Protein AF-A0A753CEM0-F1 (afdb_monomer)

Sequence (75 aa):
MSTVYHRPADPSGDDSYVRPLFADRCQAGFPSPATDYAEQELDLNSYCISRPAATFFLRASGESMNQAGVQNGDL

InterPro domains:
  IPR015927 Peptidase S24/S26A/S26B/S26C [PF00717] (20-75)
  IPR036286 LexA/Signal peptidase-like superfamily [SSF51306] (20-75)
  IPR050077 LexA repressor [PTHR33516] (20-75)

Mean predicted aligned error: 18.06 Å

Radius of gyration: 33.33 Å; Cα contacts (8 Å, |Δi|>4): 28; chains: 1; bounding box: 49×23×88 Å

Foldseek 3Di:
DDDDDDDPDDPPDPVPPPDDDPPDDDPPDDPPPCPVVPPPPDDPCVVVPPDVVPDDDDADADDPCVVVVRDHGHD

Structure (mmCIF, N/CA/C/O backbone):
data_AF-A0A753CEM0-F1
#
_entry.id   AF-A0A753CEM0-F1
#
loop_
_atom_site.group_PDB
_atom_site.id
_atom_site.type_symbol
_atom_site.label_atom_id
_atom_site.label_alt_id
_atom_site.label_comp_id
_atom_site.label_asym_id
_atom_site.label_entity_id
_atom_site.label_seq_id
_atom_site.pdbx_PDB_ins_code
_atom_site.Cartn_x
_atom_site.Cartn_y
_atom_site.Cartn_z
_atom_site.occupancy
_atom_site.B_iso_or_equiv
_atom_site.auth_seq_id
_atom_site.auth_comp_id
_atom_site.auth_asym_id
_atom_site.auth_atom_id
_atom_site.pdbx_PDB_model_num
ATOM 1 N N . MET A 1 1 ? -32.544 -9.514 50.409 1.00 43.97 1 MET A N 1
ATOM 2 C CA . MET A 1 1 ? -32.756 -9.179 51.834 1.00 43.97 1 MET A CA 1
ATOM 3 C C . MET A 1 1 ? -31.391 -8.998 52.487 1.00 43.97 1 MET A C 1
ATOM 5 O O . MET A 1 1 ? -30.805 -9.983 52.906 1.00 43.97 1 MET A O 1
ATOM 9 N N . SER A 1 2 ? -30.848 -7.776 52.483 1.00 35.69 2 SER A N 1
ATOM 10 C CA . SER A 1 2 ? -29.597 -7.447 53.183 1.00 35.69 2 SER A CA 1
ATOM 11 C C . SER A 1 2 ? -29.946 -6.551 54.365 1.00 35.69 2 SER A C 1
ATOM 13 O O . SER A 1 2 ? -30.500 -5.468 54.182 1.00 35.69 2 SER A O 1
ATOM 15 N N . THR A 1 3 ? -29.710 -7.053 55.570 1.00 45.44 3 THR A N 1
ATOM 16 C CA . THR A 1 3 ? -29.967 -6.348 56.824 1.00 45.44 3 THR A CA 1
ATOM 17 C C . THR A 1 3 ? -28.797 -5.406 57.085 1.00 45.44 3 THR A C 1
ATOM 19 O O . THR A 1 3 ? -27.698 -5.852 57.409 1.00 45.44 3 THR A O 1
ATOM 22 N N . VAL A 1 4 ? -29.014 -4.100 56.922 1.00 58.94 4 VAL A N 1
ATOM 23 C CA . VAL A 1 4 ? -28.037 -3.072 57.303 1.00 58.94 4 VAL A CA 1
ATOM 24 C C . VAL A 1 4 ? -27.992 -3.013 58.831 1.00 58.94 4 VAL A C 1
ATOM 26 O O . VAL A 1 4 ? -28.970 -2.640 59.476 1.00 58.94 4 VAL A O 1
ATOM 29 N N . TYR A 1 5 ? -26.865 -3.413 59.419 1.00 48.31 5 TYR A N 1
ATOM 30 C CA . TYR A 1 5 ? -26.601 -3.249 60.847 1.00 48.31 5 TYR A CA 1
ATOM 31 C C . TYR A 1 5 ? -26.433 -1.756 61.166 1.00 48.31 5 TYR A C 1
ATOM 33 O O . TYR A 1 5 ? -25.364 -1.191 60.949 1.00 48.31 5 TYR A O 1
ATOM 41 N N . HIS A 1 6 ? -27.465 -1.115 61.715 1.00 47.72 6 HIS A N 1
ATOM 42 C CA . HIS A 1 6 ? -27.288 0.148 62.428 1.00 47.72 6 HIS A CA 1
ATOM 43 C C . HIS A 1 6 ? -26.804 -0.157 63.848 1.00 47.72 6 HIS A C 1
ATOM 45 O O . HIS A 1 6 ? -27.541 -0.710 64.664 1.00 47.72 6 HIS A O 1
ATOM 51 N N . ARG A 1 7 ? -25.546 0.183 64.144 1.00 57.31 7 ARG A N 1
ATOM 52 C CA . ARG A 1 7 ? -25.054 0.241 65.525 1.00 57.31 7 ARG A CA 1
ATOM 53 C C . ARG A 1 7 ? -25.692 1.456 66.223 1.00 57.31 7 ARG A C 1
ATOM 55 O O . ARG A 1 7 ? -25.788 2.507 65.587 1.00 57.31 7 ARG A O 1
ATOM 62 N N . PRO A 1 8 ? -26.119 1.345 67.492 1.00 52.41 8 PRO A N 1
ATOM 63 C CA . PRO A 1 8 ? -26.549 2.505 68.260 1.00 52.41 8 PRO A CA 1
ATOM 64 C C . PRO A 1 8 ? -25.344 3.416 68.520 1.00 52.41 8 PRO A C 1
ATOM 66 O O . PRO A 1 8 ? -24.243 2.924 68.768 1.00 52.41 8 PRO A O 1
ATOM 69 N N . ALA A 1 9 ? -25.555 4.728 68.415 1.00 52.66 9 ALA A N 1
ATOM 70 C CA . ALA A 1 9 ? -24.519 5.739 68.590 1.00 52.66 9 ALA A CA 1
ATOM 71 C C . ALA A 1 9 ? -23.980 5.729 70.031 1.00 52.66 9 ALA A C 1
ATOM 73 O O . ALA A 1 9 ? -24.749 5.841 70.986 1.00 52.66 9 ALA A O 1
ATOM 74 N N . ASP A 1 10 ? -22.664 5.582 70.168 1.00 53.91 10 ASP A N 1
ATOM 75 C CA . ASP A 1 10 ? -21.939 5.773 71.424 1.00 53.91 10 ASP A CA 1
ATOM 76 C C . ASP A 1 10 ? -21.859 7.287 71.720 1.00 53.91 10 ASP A C 1
ATOM 78 O O . ASP A 1 10 ? -21.496 8.051 70.822 1.00 53.91 10 ASP A O 1
ATOM 82 N N . PRO A 1 11 ? -22.238 7.768 72.920 1.00 55.28 11 PRO A N 1
ATOM 83 C CA . PRO A 1 11 ? -22.227 9.194 73.249 1.00 55.28 11 PRO A CA 1
ATOM 84 C C . PRO A 1 11 ? -20.826 9.794 73.479 1.00 55.28 11 PRO A C 1
ATOM 86 O O . PRO A 1 11 ? -20.730 10.995 73.738 1.00 55.28 11 PRO A O 1
ATOM 89 N N . SER A 1 12 ? -19.734 9.027 73.389 1.00 57.09 12 SER A N 1
ATOM 90 C CA . SER A 1 12 ? -18.382 9.601 73.373 1.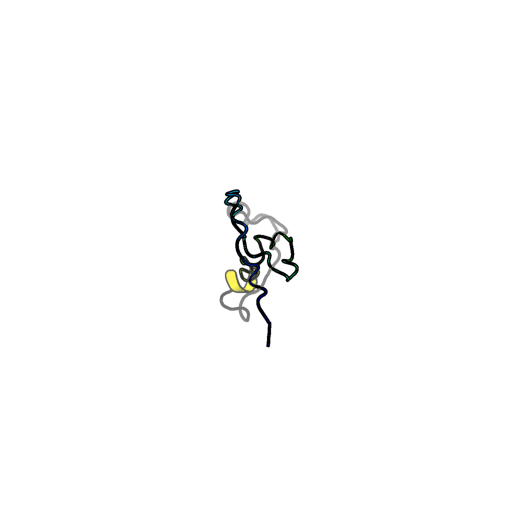00 57.09 12 SER A CA 1
ATOM 91 C C . SER A 1 12 ? -18.025 10.084 71.963 1.00 57.09 12 SER A C 1
ATOM 93 O O . SER A 1 12 ? -17.706 9.281 71.089 1.00 57.09 12 SER A O 1
ATOM 95 N N . GLY A 1 13 ? -18.119 11.399 71.747 1.00 54.25 13 GLY A N 1
ATOM 96 C CA . GLY A 1 13 ? -17.950 12.074 70.457 1.00 54.25 13 GLY A CA 1
ATOM 97 C C . GLY A 1 13 ? -16.560 11.951 69.832 1.00 54.25 13 GLY A C 1
ATOM 98 O O . GLY A 1 13 ? -15.776 12.896 69.869 1.00 54.25 13 GLY A O 1
ATOM 99 N N . ASP A 1 14 ? -16.304 10.817 69.194 1.00 56.31 14 ASP A N 1
ATOM 100 C CA . ASP A 1 14 ? -15.345 10.707 68.104 1.00 56.31 14 ASP A CA 1
ATOM 101 C C . ASP A 1 14 ? -16.152 10.538 66.813 1.00 56.31 14 ASP A C 1
ATOM 103 O O . ASP A 1 14 ? -16.708 9.468 66.541 1.00 56.31 14 ASP A O 1
ATOM 107 N N . ASP A 1 15 ? -16.300 11.637 66.067 1.00 56.59 15 ASP A N 1
ATOM 108 C CA . ASP A 1 15 ? -17.129 11.771 64.860 1.00 56.59 15 ASP A CA 1
ATOM 109 C C . ASP A 1 15 ? -16.455 11.052 63.674 1.00 56.59 15 ASP A C 1
ATOM 111 O O . ASP A 1 15 ? -16.081 11.614 62.640 1.00 56.59 15 ASP A O 1
ATOM 115 N N . SER A 1 16 ? -16.210 9.761 63.882 1.00 58.88 16 SER A N 1
ATOM 116 C CA . SER A 1 16 ? -15.573 8.852 62.951 1.00 58.88 16 SER A CA 1
ATOM 117 C C . SER A 1 16 ? -16.544 8.590 61.805 1.00 58.88 16 SER A C 1
ATOM 119 O O . SER A 1 16 ? -17.402 7.712 61.852 1.00 58.88 16 SER A O 1
ATOM 121 N N . TYR A 1 17 ? -16.424 9.410 60.760 1.00 60.16 17 TYR A N 1
ATOM 122 C CA . TYR A 1 17 ? -17.155 9.275 59.503 1.00 60.16 17 TYR A CA 1
ATOM 123 C C . TYR A 1 17 ? -17.153 7.815 59.032 1.00 60.16 17 TYR A C 1
ATOM 125 O O . TYR A 1 17 ? -16.151 7.313 58.509 1.00 60.16 17 TYR A O 1
ATOM 133 N N . VAL A 1 18 ? -18.294 7.139 59.192 1.00 60.47 18 VAL A N 1
ATOM 134 C CA . VAL A 1 18 ? -18.501 5.767 58.725 1.00 60.47 18 VAL A CA 1
ATOM 135 C C . VAL A 1 18 ? -18.618 5.818 57.204 1.00 60.47 18 VAL A C 1
ATOM 137 O O . VAL A 1 18 ? -19.700 5.970 56.640 1.00 60.47 18 VAL A O 1
ATOM 140 N N . ARG A 1 19 ? -17.479 5.778 56.509 1.00 59.91 19 ARG A N 1
ATOM 141 C CA . ARG A 1 19 ? -17.466 5.695 55.048 1.00 59.91 19 ARG A CA 1
ATOM 142 C C . ARG A 1 19 ? -17.887 4.281 54.640 1.00 59.91 19 ARG A C 1
ATOM 144 O O . ARG A 1 19 ? -17.285 3.328 55.137 1.00 59.91 19 ARG A O 1
ATOM 151 N N . PRO A 1 20 ? -18.897 4.122 53.766 1.00 65.75 20 PRO A N 1
ATOM 152 C CA . PRO A 1 20 ? -19.319 2.807 53.308 1.00 65.75 20 PRO A CA 1
ATOM 153 C C . PRO A 1 20 ? -18.126 2.092 52.672 1.00 65.75 20 PRO A C 1
ATOM 155 O O . PRO A 1 20 ? -17.547 2.559 51.691 1.00 65.75 20 PRO A O 1
ATOM 158 N N . LEU A 1 21 ? -17.732 0.973 53.277 1.00 61.25 21 LEU A N 1
ATOM 159 C CA . LEU A 1 21 ? -16.715 0.092 52.732 1.00 61.25 21 LEU A CA 1
ATOM 160 C C . LEU A 1 21 ? -17.396 -0.773 51.674 1.00 61.25 21 LEU A C 1
ATOM 162 O O . LEU A 1 21 ? -18.291 -1.558 51.993 1.00 61.25 21 LEU A O 1
ATOM 166 N N . PHE A 1 22 ? -17.007 -0.607 50.412 1.00 64.88 22 PHE A N 1
ATOM 167 C CA . PHE A 1 22 ? -17.487 -1.477 49.345 1.00 64.88 22 PHE A CA 1
ATOM 168 C C . PHE A 1 22 ? -17.063 -2.920 49.656 1.00 64.88 22 PHE A C 1
ATOM 170 O O . PHE A 1 22 ? -15.880 -3.203 49.828 1.00 64.88 22 PHE A O 1
ATOM 177 N N . ALA A 1 23 ? -18.046 -3.817 49.780 1.00 67.25 23 ALA A N 1
ATOM 178 C CA . ALA A 1 23 ? -17.819 -5.234 50.073 1.00 67.25 23 ALA A CA 1
ATOM 179 C C . ALA 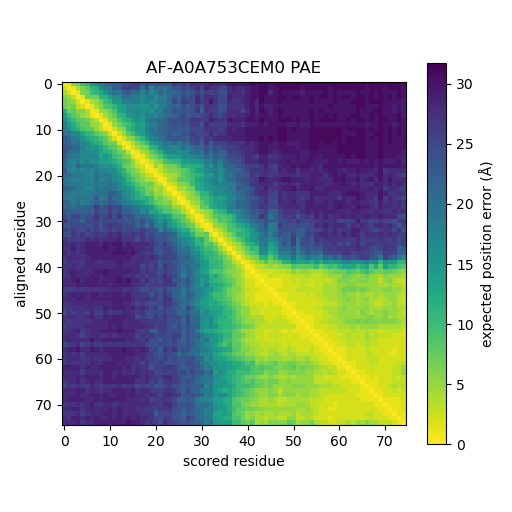A 1 23 ? -17.253 -6.004 48.867 1.00 67.25 23 ALA A C 1
ATOM 181 O O . ALA A 1 23 ? -16.713 -7.098 49.031 1.00 67.25 23 ALA A O 1
ATOM 182 N N . ASP A 1 24 ? -17.371 -5.426 47.670 1.00 63.34 24 ASP A N 1
ATOM 183 C CA . ASP A 1 24 ? -16.845 -5.998 46.440 1.00 63.34 24 ASP A CA 1
ATOM 184 C C . ASP A 1 24 ? -15.388 -5.607 46.207 1.00 63.34 24 ASP A C 1
ATOM 186 O O . ASP A 1 24 ? -14.956 -4.478 46.457 1.00 63.34 24 ASP A O 1
ATOM 190 N N . ARG A 1 25 ? -14.618 -6.560 45.676 1.00 61.88 25 ARG A N 1
ATOM 191 C CA . ARG A 1 25 ? -13.240 -6.311 45.257 1.00 61.88 25 ARG A CA 1
ATOM 192 C C . ARG A 1 25 ? -13.268 -5.459 43.990 1.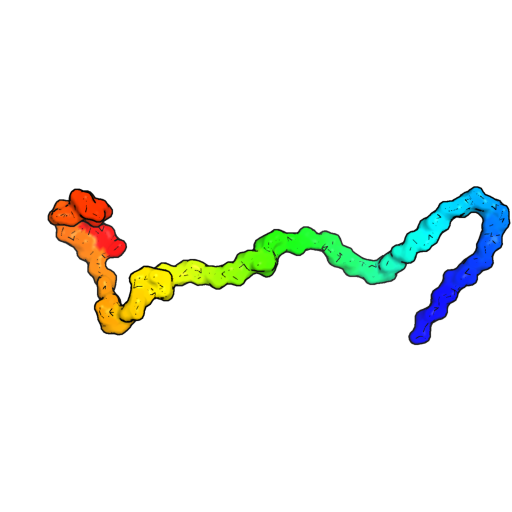00 61.88 25 ARG A C 1
ATOM 194 O O . ARG A 1 25 ? -13.501 -5.977 42.904 1.00 61.88 25 ARG A O 1
ATOM 201 N N . CYS A 1 26 ? -13.001 -4.162 44.119 1.00 55.41 26 CYS A N 1
ATOM 202 C CA . CYS A 1 26 ? -12.713 -3.321 42.961 1.00 55.41 26 CYS A CA 1
ATOM 203 C C . CYS A 1 26 ? -11.412 -3.828 42.321 1.00 55.41 26 CYS A C 1
ATOM 205 O O . CYS A 1 26 ? -10.392 -3.942 43.008 1.00 55.41 26 CYS A O 1
ATOM 207 N N . GLN A 1 27 ? -11.441 -4.194 41.037 1.00 57.72 27 GLN A N 1
ATOM 208 C CA . GLN A 1 27 ? -10.226 -4.552 40.308 1.00 57.72 27 GLN A CA 1
ATOM 209 C C . GLN A 1 27 ? -9.295 -3.332 40.311 1.00 57.72 27 GLN A C 1
ATOM 211 O O . GLN A 1 27 ? -9.520 -2.361 39.596 1.00 57.72 27 GLN A O 1
ATOM 216 N N . ALA A 1 28 ? -8.243 -3.376 41.128 1.00 56.53 28 ALA A N 1
ATOM 217 C CA . ALA A 1 28 ? -7.147 -2.418 41.078 1.00 56.53 28 ALA A CA 1
ATOM 218 C C . ALA A 1 28 ? -6.260 -2.754 39.871 1.00 56.53 28 ALA A C 1
ATOM 220 O O . ALA A 1 28 ? -5.175 -3.314 40.002 1.00 56.53 28 ALA A O 1
ATOM 221 N N . GLY A 1 29 ? -6.778 -2.483 38.679 1.00 55.03 29 GLY A N 1
ATOM 222 C CA . GLY A 1 29 ? -6.040 -2.517 37.428 1.00 55.03 29 GLY A CA 1
ATOM 223 C C . GLY A 1 29 ? -6.134 -1.141 36.797 1.00 55.03 29 GLY A C 1
ATOM 224 O O . GLY A 1 29 ? -7.211 -0.555 36.764 1.00 55.03 29 GLY A O 1
ATOM 225 N N . PHE A 1 30 ? -5.015 -0.608 36.319 1.00 54.97 30 PHE A N 1
ATOM 226 C CA . PHE A 1 30 ? -5.048 0.540 35.424 1.00 54.97 30 PHE A CA 1
ATOM 227 C C . PHE A 1 30 ? -5.768 0.066 34.154 1.00 54.97 30 PHE A C 1
ATOM 229 O O . PHE A 1 30 ? -5.224 -0.822 33.486 1.00 54.97 30 PHE A O 1
ATOM 236 N N . PRO A 1 31 ? -6.981 0.551 33.821 1.00 55.72 31 PRO A N 1
ATOM 237 C CA . PRO A 1 31 ? -7.493 0.312 32.484 1.00 55.72 31 PRO A CA 1
ATOM 238 C C . PRO A 1 31 ? -6.454 0.933 31.555 1.00 55.72 31 PRO A C 1
ATOM 240 O O . PRO A 1 31 ? -6.123 2.111 31.696 1.00 55.72 31 PRO A O 1
ATOM 243 N N . SER A 1 32 ? -5.837 0.123 30.693 1.00 52.62 32 SER A N 1
ATOM 244 C CA . SER A 1 32 ? -4.856 0.654 29.752 1.00 52.62 32 SER A CA 1
ATOM 245 C C . SER A 1 32 ? -5.528 1.815 29.000 1.00 52.62 32 SER A C 1
ATOM 247 O O . SER A 1 32 ? -6.611 1.590 28.450 1.00 52.62 32 SER A O 1
ATOM 249 N N . PRO A 1 33 ? -4.941 3.029 28.952 1.00 53.25 33 PRO A N 1
ATOM 250 C CA . PRO A 1 33 ? -5.532 4.200 28.297 1.00 53.25 33 PRO A CA 1
ATOM 251 C C . PRO A 1 33 ? -5.809 3.958 26.811 1.00 53.25 33 PRO A C 1
ATOM 253 O O . PRO A 1 33 ? -6.552 4.701 26.187 1.00 53.25 33 PRO A O 1
ATOM 256 N N . ALA A 1 34 ? -5.212 2.905 26.249 1.00 58.09 34 ALA A N 1
ATOM 257 C CA . ALA A 1 34 ? -5.394 2.467 24.877 1.00 58.09 34 ALA A CA 1
ATOM 258 C C . ALA A 1 34 ? -6.703 1.692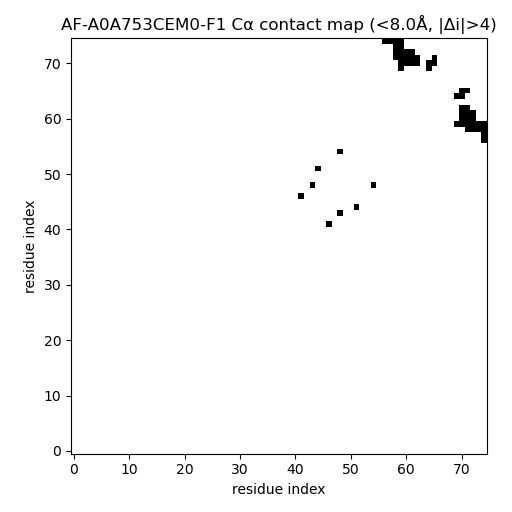 24.630 1.00 58.09 34 ALA A C 1
ATOM 260 O O . ALA A 1 34 ? -7.000 1.386 23.482 1.00 58.09 34 ALA A O 1
ATOM 261 N N . THR A 1 35 ? -7.486 1.360 25.665 1.00 53.72 35 THR A N 1
ATOM 262 C CA . THR A 1 35 ? -8.726 0.571 25.494 1.00 53.72 35 THR A CA 1
ATOM 263 C C . THR A 1 35 ? -9.822 1.369 24.772 1.00 53.72 35 THR A C 1
ATOM 265 O O . THR A 1 35 ? -10.605 0.779 24.036 1.00 53.72 35 THR A O 1
ATOM 268 N N . ASP A 1 36 ? -9.819 2.703 24.902 1.00 55.72 36 ASP A N 1
ATOM 269 C CA . ASP A 1 36 ? -10.742 3.606 24.189 1.00 55.72 36 ASP A CA 1
ATOM 270 C C . ASP A 1 36 ? -10.185 4.112 22.839 1.00 55.72 36 ASP A C 1
ATOM 272 O O . ASP A 1 36 ? -10.901 4.765 22.084 1.00 55.72 36 ASP A O 1
ATOM 276 N N . TYR A 1 37 ? -8.935 3.773 22.496 1.00 53.69 37 TYR A N 1
ATOM 277 C CA . TYR A 1 37 ? -8.304 4.068 21.200 1.00 53.69 37 TYR A CA 1
ATOM 278 C C . TYR A 1 37 ? -8.196 2.800 20.351 1.00 53.69 37 TYR A C 1
ATOM 280 O O . TYR A 1 37 ? -7.154 2.494 19.776 1.00 53.69 37 TYR A O 1
ATOM 288 N N . ALA A 1 38 ? -9.287 2.049 20.240 1.00 59.72 38 ALA A N 1
ATOM 289 C CA . ALA A 1 38 ? -9.444 1.121 19.127 1.00 59.72 38 ALA A CA 1
ATOM 290 C C . ALA A 1 38 ? -9.872 1.920 17.884 1.00 59.72 38 ALA A C 1
ATOM 292 O O . ALA A 1 38 ? -10.947 1.702 17.324 1.00 59.72 38 ALA A O 1
ATOM 293 N N . GLU A 1 39 ? -9.062 2.907 17.487 1.00 65.62 39 GLU A N 1
ATOM 294 C CA . GLU A 1 39 ? -9.177 3.462 16.144 1.00 65.62 39 GLU A CA 1
ATOM 295 C C . GLU A 1 39 ? -8.955 2.312 15.157 1.00 65.62 39 GLU A C 1
ATOM 297 O O . GLU A 1 39 ? -8.142 1.413 15.388 1.00 65.62 39 GLU A O 1
ATOM 302 N N . GLN A 1 40 ? -9.753 2.298 14.094 1.00 68.06 40 GLN A N 1
ATOM 303 C CA . GLN A 1 40 ? -9.679 1.266 13.072 1.00 68.06 40 GLN A CA 1
ATOM 304 C C . GLN A 1 40 ? -8.246 1.204 12.523 1.00 68.06 40 GLN A C 1
ATOM 306 O O . GLN A 1 40 ? -7.654 2.241 12.226 1.00 68.06 40 GLN A O 1
ATOM 311 N N . GLU A 1 41 ? -7.683 -0.003 12.423 1.00 78.94 41 GLU A N 1
ATOM 312 C CA . GLU A 1 41 ? -6.322 -0.206 11.917 1.00 78.94 41 GLU A CA 1
ATOM 313 C C . GLU A 1 41 ? -6.155 0.476 10.547 1.00 78.94 41 GLU A C 1
ATOM 315 O O . GLU A 1 41 ? -7.014 0.345 9.669 1.00 78.94 41 GLU A O 1
ATOM 320 N N . LEU A 1 42 ? -5.069 1.239 10.374 1.00 81.50 42 LEU A N 1
ATOM 321 C CA . LEU A 1 42 ? -4.806 1.970 9.136 1.00 81.50 42 LEU A CA 1
ATOM 322 C C . LEU A 1 42 ? -4.498 0.987 7.999 1.00 81.50 42 LEU A C 1
ATOM 324 O O . LEU A 1 42 ? -3.383 0.480 7.889 1.00 81.50 42 LEU A O 1
ATOM 328 N N . ASP A 1 43 ? -5.467 0.778 7.112 1.00 88.00 43 ASP A N 1
ATOM 329 C CA . ASP A 1 43 ? -5.270 0.043 5.864 1.00 88.00 43 ASP A CA 1
ATOM 330 C C . ASP A 1 43 ? -4.939 0.997 4.709 1.00 88.00 43 ASP A C 1
ATOM 332 O O . ASP A 1 43 ? -5.782 1.756 4.221 1.00 88.00 43 ASP A O 1
ATOM 336 N N . LEU A 1 44 ? -3.697 0.918 4.229 1.00 88.62 44 LEU A N 1
ATOM 337 C CA . LEU A 1 44 ? -3.212 1.711 3.100 1.00 88.62 44 LEU A CA 1
ATOM 338 C C . LEU A 1 44 ? -3.932 1.392 1.787 1.00 88.62 44 LEU A C 1
ATOM 340 O O . LEU A 1 44 ? -4.026 2.271 0.935 1.00 88.62 44 LEU A O 1
ATOM 344 N N . ASN A 1 45 ? -4.460 0.178 1.604 1.00 89.81 45 ASN A N 1
ATOM 345 C CA . ASN A 1 45 ? -5.235 -0.135 0.404 1.00 89.81 45 ASN A CA 1
ATOM 346 C C . ASN A 1 45 ? -6.531 0.670 0.411 1.00 89.81 45 ASN A C 1
ATOM 348 O O . ASN A 1 45 ? -6.821 1.378 -0.549 1.00 89.81 45 ASN A O 1
ATOM 352 N N . SER A 1 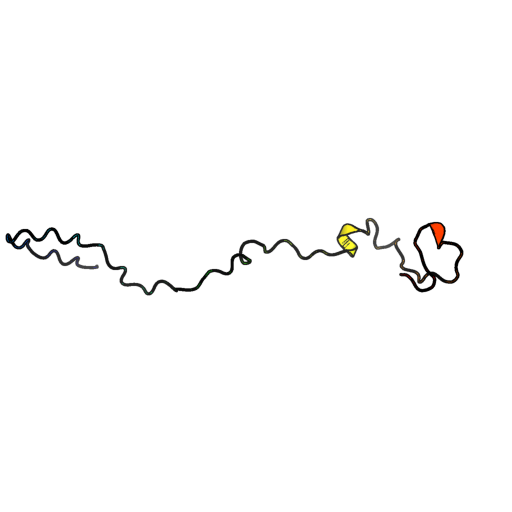46 ? -7.264 0.630 1.522 1.00 87.56 46 SER A N 1
ATOM 353 C CA . SER A 1 46 ? -8.488 1.414 1.697 1.00 87.56 46 SER A CA 1
ATOM 354 C C . SER A 1 46 ? -8.242 2.926 1.634 1.00 87.56 46 SER A C 1
ATOM 356 O O . SER A 1 46 ? -9.090 3.664 1.136 1.00 87.56 46 SER A O 1
ATOM 358 N N . TYR A 1 47 ? -7.084 3.395 2.107 1.00 89.19 47 TYR A N 1
ATOM 359 C CA . TYR A 1 47 ? -6.752 4.820 2.123 1.00 89.19 47 TYR A CA 1
ATOM 360 C C . TYR A 1 47 ? -6.257 5.353 0.766 1.00 89.19 47 TYR A C 1
ATOM 362 O O . TYR A 1 47 ? -6.701 6.409 0.317 1.00 89.19 47 TYR A O 1
ATOM 370 N N . CYS A 1 48 ? -5.354 4.632 0.093 1.00 91.12 48 CYS A N 1
ATOM 371 C CA . CYS A 1 48 ? -4.684 5.098 -1.125 1.00 91.12 48 CYS A CA 1
ATOM 372 C C . CYS A 1 48 ? -5.342 4.605 -2.425 1.00 91.12 48 CYS A C 1
ATOM 374 O O . CYS A 1 48 ? -5.125 5.206 -3.479 1.00 91.12 48 CYS A O 1
ATOM 376 N N . ILE A 1 49 ? -6.123 3.517 -2.396 1.00 94.56 49 ILE A N 1
ATOM 377 C CA . ILE A 1 49 ? -6.652 2.868 -3.606 1.00 94.56 49 ILE A CA 1
ATOM 378 C C . ILE A 1 49 ? -8.157 3.099 -3.735 1.00 94.56 49 ILE A C 1
ATOM 380 O O . ILE A 1 49 ? -8.974 2.448 -3.094 1.00 94.56 49 ILE A O 1
ATOM 384 N N . SER A 1 50 ? -8.555 3.969 -4.665 1.00 93.56 50 SER A N 1
ATOM 385 C CA . SER A 1 50 ? -9.980 4.236 -4.918 1.00 93.56 50 SER A CA 1
ATOM 386 C C . SER A 1 50 ? -10.665 3.177 -5.793 1.00 93.56 50 SER A C 1
ATOM 388 O O . SER A 1 50 ? -11.889 3.058 -5.771 1.00 93.56 50 SER A O 1
ATOM 390 N N . ARG A 1 51 ? -9.908 2.444 -6.626 1.00 93.88 51 ARG A N 1
ATOM 391 C CA . ARG A 1 51 ? -10.443 1.452 -7.582 1.00 93.88 51 ARG A CA 1
ATOM 392 C C . ARG A 1 51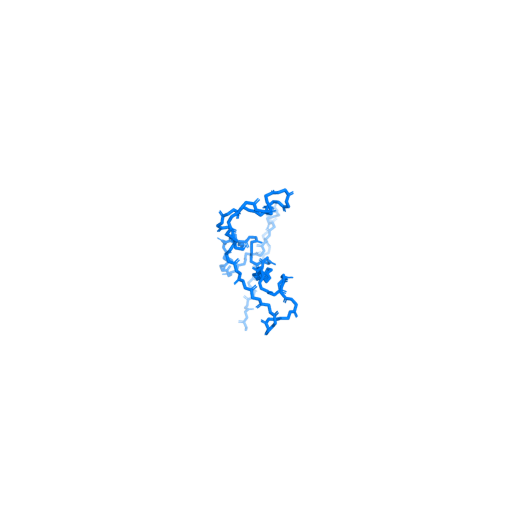 ? -9.588 0.178 -7.609 1.00 93.88 51 ARG A C 1
ATOM 394 O O . ARG A 1 51 ? -8.836 -0.016 -8.561 1.00 93.88 51 ARG A O 1
ATOM 401 N N . PRO A 1 52 ? -9.746 -0.730 -6.631 1.00 91.31 52 PRO A N 1
ATOM 402 C CA . PRO A 1 52 ? -8.883 -1.907 -6.489 1.00 91.31 52 PRO A CA 1
ATOM 403 C C . PRO A 1 52 ? -8.785 -2.785 -7.744 1.00 91.31 52 PRO A C 1
ATOM 405 O O . PRO A 1 52 ? -7.711 -3.265 -8.077 1.00 91.31 52 PRO A O 1
ATOM 408 N N . ALA A 1 53 ? -9.880 -2.942 -8.495 1.00 93.38 53 ALA A N 1
ATOM 409 C CA . ALA A 1 53 ? -9.901 -3.757 -9.715 1.00 93.38 53 ALA A CA 1
ATOM 410 C C . ALA A 1 53 ? -9.128 -3.148 -10.905 1.00 93.38 53 ALA A C 1
ATOM 412 O O . ALA A 1 53 ? -8.903 -3.835 -11.899 1.00 93.38 53 ALA A O 1
ATOM 413 N N . ALA A 1 54 ? -8.759 -1.867 -10.833 1.00 93.56 54 ALA A N 1
ATOM 414 C CA . ALA A 1 54 ? -8.073 -1.132 -11.898 1.00 93.56 54 ALA A CA 1
ATOM 415 C C . ALA A 1 54 ? -6.772 -0.465 -11.415 1.00 93.56 54 ALA A C 1
ATOM 417 O O . ALA A 1 54 ? -6.249 0.424 -12.088 1.00 93.56 54 ALA A O 1
ATOM 418 N N . THR A 1 55 ? -6.255 -0.873 -10.256 1.00 93.81 55 THR A N 1
ATOM 419 C CA . THR A 1 55 ? -4.999 -0.380 -9.688 1.00 93.81 55 THR A CA 1
ATOM 420 C C . THR A 1 55 ? -4.015 -1.535 -9.590 1.00 93.81 55 THR A C 1
ATOM 422 O O . THR A 1 55 ? -4.353 -2.606 -9.094 1.00 93.81 55 THR A O 1
ATOM 425 N N . PHE A 1 56 ? -2.794 -1.311 -10.067 1.00 91.62 56 PHE A N 1
ATOM 426 C CA . PHE A 1 56 ? -1.736 -2.313 -10.091 1.00 91.62 56 PHE A CA 1
ATOM 427 C C . PHE A 1 56 ? -0.468 -1.722 -9.493 1.00 91.62 56 PHE A C 1
ATOM 429 O O . PHE A 1 56 ? -0.159 -0.553 -9.724 1.00 91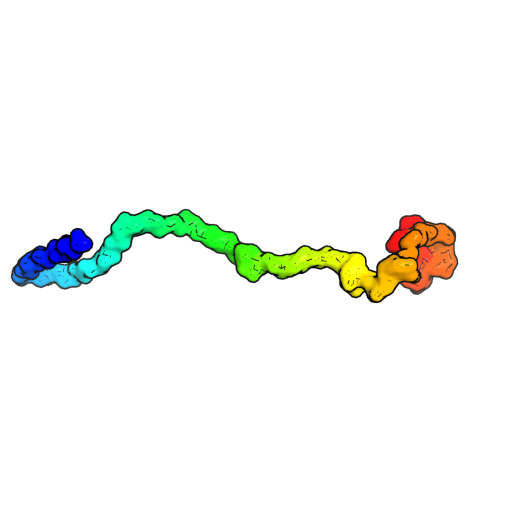.62 56 PHE A O 1
ATOM 436 N N . PHE A 1 57 ? 0.265 -2.548 -8.757 1.00 92.50 57 PHE A N 1
ATOM 437 C CA . PHE A 1 57 ? 1.578 -2.204 -8.234 1.00 92.50 57 PHE A CA 1
ATOM 438 C C . PHE A 1 57 ? 2.654 -2.701 -9.190 1.00 92.50 57 PHE A C 1
ATOM 440 O O . PHE A 1 57 ? 2.575 -3.824 -9.695 1.00 92.50 57 PHE A O 1
ATOM 447 N N . LEU A 1 58 ? 3.658 -1.866 -9.438 1.00 92.81 58 LEU A N 1
ATOM 448 C CA . LEU A 1 58 ? 4.800 -2.203 -10.274 1.00 92.81 58 LEU A CA 1
ATOM 449 C C . LEU A 1 58 ? 6.067 -1.773 -9.555 1.00 92.81 58 LEU A C 1
ATOM 451 O O . LEU A 1 58 ? 6.091 -0.729 -8.915 1.00 92.81 58 LEU A O 1
ATOM 455 N N . ARG A 1 59 ? 7.132 -2.556 -9.712 1.00 93.75 59 ARG A N 1
ATOM 456 C CA . ARG A 1 59 ? 8.446 -2.150 -9.232 1.00 93.75 59 ARG A CA 1
ATOM 457 C C . ARG A 1 59 ? 9.095 -1.224 -10.254 1.00 93.75 59 ARG A C 1
ATOM 459 O O . ARG A 1 59 ? 9.225 -1.594 -11.422 1.00 93.75 59 ARG A O 1
ATOM 466 N N . ALA A 1 60 ? 9.509 -0.044 -9.811 1.00 94.25 60 ALA A N 1
ATOM 467 C CA . ALA A 1 60 ? 10.240 0.895 -10.644 1.00 94.25 60 ALA A CA 1
ATOM 468 C C . ALA A 1 60 ? 11.578 0.286 -11.088 1.00 94.25 60 ALA A C 1
ATOM 470 O O . ALA A 1 60 ? 12.281 -0.340 -10.292 1.00 94.25 60 ALA A O 1
ATOM 471 N N . SER A 1 61 ? 11.933 0.473 -12.362 1.00 94.88 61 SER A N 1
ATOM 472 C CA . SER A 1 61 ? 13.215 0.036 -12.917 1.00 94.88 61 SER A CA 1
ATOM 473 C C . SER A 1 61 ? 13.919 1.178 -13.643 1.00 94.88 61 SER A C 1
ATOM 475 O O . SER A 1 61 ? 13.351 1.762 -14.569 1.00 94.88 61 SER A O 1
ATOM 477 N N . GLY A 1 62 ? 15.172 1.434 -13.278 1.00 93.25 62 GLY A N 1
ATOM 478 C CA . GLY A 1 62 ? 15.982 2.521 -13.827 1.00 93.25 62 GLY A CA 1
ATOM 479 C C . GLY A 1 62 ? 15.739 3.872 -13.149 1.00 93.25 62 GLY A C 1
ATOM 480 O O . GLY A 1 62 ? 15.001 3.978 -12.178 1.00 93.25 62 GLY A O 1
ATOM 481 N N . GLU A 1 63 ? 16.387 4.911 -13.675 1.00 94.19 63 GLU A N 1
ATOM 482 C CA . GLU A 1 63 ? 16.589 6.188 -12.966 1.00 94.19 63 GLU A CA 1
ATOM 483 C C . GLU A 1 63 ? 15.724 7.345 -13.513 1.00 94.19 63 GLU A C 1
ATOM 485 O O . GLU A 1 63 ? 15.931 8.514 -13.181 1.00 94.19 63 GLU A O 1
ATOM 490 N N . SER A 1 64 ? 14.767 7.059 -14.406 1.00 92.81 64 SER A N 1
ATOM 491 C CA . SER A 1 64 ? 14.028 8.094 -15.148 1.00 92.81 64 SER A CA 1
ATOM 492 C C . SER A 1 64 ? 13.126 8.969 -14.272 1.00 92.81 64 SER A C 1
ATOM 494 O O . SER A 1 64 ? 12.787 10.078 -14.675 1.00 92.81 64 SER A O 1
ATOM 496 N N . MET A 1 65 ? 12.734 8.483 -13.091 1.00 94.56 65 MET A N 1
ATOM 497 C CA . MET A 1 65 ? 11.801 9.153 -12.176 1.00 94.56 65 MET A CA 1
ATOM 498 C C . MET A 1 65 ? 12.461 9.637 -10.875 1.00 94.56 65 MET A C 1
ATOM 500 O O . MET A 1 65 ? 11.763 10.084 -9.965 1.00 94.56 65 MET A O 1
ATOM 504 N N . ASN A 1 66 ? 13.796 9.657 -10.802 1.00 93.56 66 ASN A N 1
ATOM 505 C CA . ASN A 1 66 ? 14.522 10.058 -9.591 1.00 93.56 66 ASN A CA 1
ATOM 506 C C . ASN A 1 66 ? 14.181 11.477 -9.118 1.00 93.56 66 ASN A C 1
ATOM 508 O O . ASN A 1 66 ? 14.108 11.736 -7.921 1.00 93.56 66 ASN A O 1
ATOM 512 N N . GLN A 1 67 ? 13.942 12.407 -10.050 1.00 94.38 67 GLN A N 1
ATOM 513 C CA . GLN A 1 67 ? 13.560 13.788 -9.719 1.00 94.38 67 GLN A CA 1
ATOM 514 C C . GLN A 1 67 ? 12.144 13.890 -9.128 1.00 94.38 67 GLN A C 1
ATOM 516 O O . GLN A 1 67 ? 11.832 14.866 -8.454 1.00 94.38 67 GLN A O 1
ATOM 521 N N . ALA A 1 68 ? 11.299 12.882 -9.358 1.00 93.50 68 ALA A N 1
ATOM 522 C CA . ALA A 1 68 ? 9.975 12.756 -8.755 1.00 93.50 68 ALA A CA 1
ATOM 523 C C . ALA A 1 68 ? 10.001 11.962 -7.432 1.00 93.50 68 ALA A C 1
ATOM 525 O O . ALA A 1 68 ? 8.947 11.707 -6.858 1.00 93.50 68 ALA A O 1
ATOM 526 N N . GLY A 1 69 ? 11.188 11.570 -6.952 1.00 93.69 69 GLY A N 1
ATOM 527 C CA . GLY A 1 69 ? 11.362 10.821 -5.707 1.00 93.69 69 GLY A CA 1
ATOM 528 C C . GLY A 1 69 ? 11.158 9.310 -5.828 1.00 93.69 69 GLY A C 1
ATOM 529 O O . GLY A 1 69 ? 11.144 8.648 -4.798 1.00 93.69 69 GLY A O 1
ATOM 530 N N . VAL A 1 70 ? 11.026 8.768 -7.045 1.00 94.94 70 VAL A N 1
ATOM 531 C CA . VAL A 1 70 ? 10.931 7.319 -7.289 1.00 94.94 70 VAL A CA 1
ATOM 532 C C . VAL A 1 70 ? 12.303 6.795 -7.687 1.00 94.94 70 VAL A C 1
ATOM 534 O O . VAL A 1 70 ? 12.837 7.195 -8.723 1.00 94.94 70 VAL A O 1
ATOM 537 N N . GLN A 1 71 ? 12.863 5.912 -6.869 1.00 94.88 71 GLN A N 1
ATOM 538 C CA . GLN A 1 71 ? 14.159 5.284 -7.091 1.00 94.88 71 GLN A CA 1
ATOM 539 C C . GLN A 1 71 ? 14.006 3.919 -7.763 1.00 94.88 71 GLN A C 1
ATOM 541 O O . GLN A 1 71 ? 12.964 3.260 -7.704 1.00 94.88 71 GLN A O 1
ATOM 546 N N . ASN A 1 72 ? 15.079 3.466 -8.405 1.00 93.88 72 ASN A N 1
ATOM 547 C CA . ASN A 1 72 ? 15.141 2.124 -8.960 1.00 93.88 72 ASN A CA 1
ATOM 548 C C . ASN A 1 72 ? 14.944 1.068 -7.855 1.00 93.88 72 ASN A C 1
ATOM 550 O O . ASN A 1 72 ? 15.736 0.981 -6.918 1.00 93.88 72 ASN A O 1
ATOM 554 N N . GLY A 1 73 ? 13.911 0.235 -7.996 1.00 92.12 73 GLY A N 1
ATOM 555 C CA . GLY A 1 73 ? 13.533 -0.7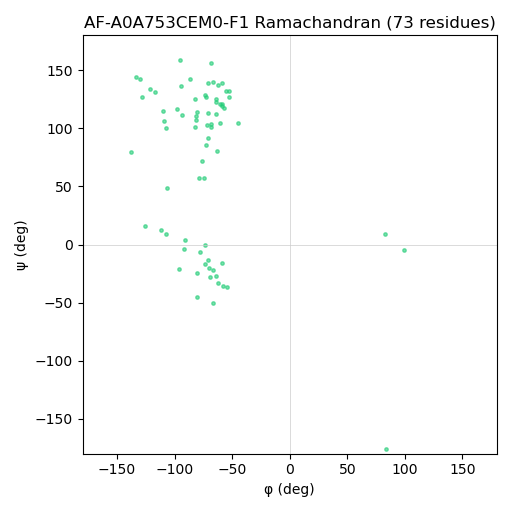81 -7.013 1.00 92.12 73 GLY A CA 1
ATOM 556 C C . GLY A 1 73 ? 12.374 -0.401 -6.084 1.00 92.12 73 GLY A C 1
ATOM 557 O O . GLY A 1 73 ? 11.919 -1.275 -5.337 1.00 92.12 73 GLY A O 1
ATOM 558 N N . ASP A 1 74 ? 11.856 0.827 -6.150 1.00 92.12 74 ASP A N 1
ATOM 559 C CA . ASP A 1 74 ? 10.685 1.248 -5.369 1.00 92.12 74 ASP A CA 1
ATOM 560 C C . ASP A 1 74 ? 9.396 0.543 -5.828 1.00 92.12 74 ASP A C 1
ATOM 562 O O . ASP A 1 74 ? 9.321 0.044 -6.957 1.00 92.12 74 ASP A O 1
ATOM 566 N N . LEU A 1 75 ? 8.406 0.463 -4.929 1.00 82.94 75 LEU A N 1
ATOM 567 C CA . LEU A 1 75 ? 7.075 -0.124 -5.144 1.00 82.94 75 LEU A CA 1
ATOM 568 C C . LEU A 1 75 ? 5.984 0.935 -4.962 1.00 82.94 75 LEU A C 1
ATOM 570 O O . LEU A 1 75 ? 6.078 1.676 -3.959 1.00 82.94 75 LEU A O 1
#

Solvent-accessible surface area (backbone atoms only — not comparable to full-atom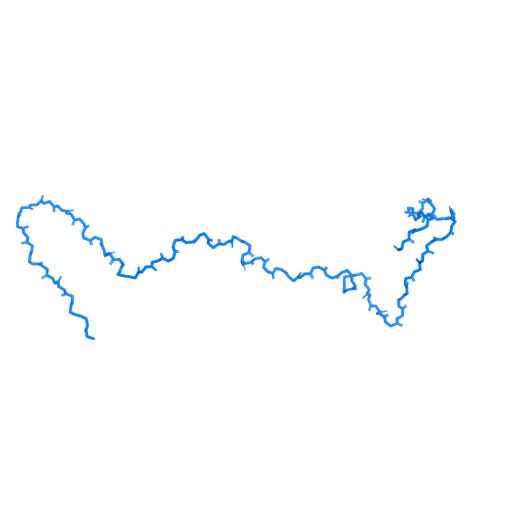 values): 5551 Å² total; per-residue (Å²): 141,83,83,81,84,78,76,82,84,70,90,73,88,68,90,71,77,84,68,86,76,73,88,65,85,75,79,93,60,82,76,62,83,61,74,85,60,74,65,79,78,89,50,63,59,76,73,74,47,92,49,70,96,82,57,83,90,63,69,41,77,58,69,90,42,46,92,78,73,43,48,60,69,39,115

Organism: Salmonella infantis (NCBI:txid595)

Secondary structure (DSSP, 8-state):
------PPPPSS----------SS--------GGGG--PPP--HHHHH-S-GGG-------SSTTGGGTPPTT--

pLDDT: mean 72.87, std 18.4, range [35.69, 94.94]